Protein AF-A0A5A7QFL1-F1 (afdb_monomer_lite)

pLDDT: mean 89.57, std 8.39, range [40.28, 97.06]

Foldseek 3Di:
DPPPQALVSLQVVLVVCLVVLVLVSSLVSCVSSVNVVSNLVSQLSNLQVVLVVCVVPPVPSSLVSLQVSLVSCVVVVVLQSNLVSCVVNLVLVSNLVSHPPLQSSLVSCVSVLVLVSSLVSCLVVVVLLSNLVSCVSNVVLVVNVVSLVVLCVVCVVDPVSVVCPVVSVVSVVVSD

InterPro domains:
  IPR039904 TPR and ankyrin repeat-containing protein 1 [PTHR21529] (1-176)

Radius of gyration: 23.17 Å; chains: 1; bounding box: 53×33×72 Å

Organism: Striga asiatica (NCBI:txid4170)

Structure (mmCIF, N/CA/C/O backbone):
data_AF-A0A5A7QFL1-F1
#
_entry.id   AF-A0A5A7QFL1-F1
#
loop_
_atom_site.group_PDB
_atom_site.id
_atom_site.type_symbol
_atom_site.label_atom_id
_atom_site.label_alt_id
_atom_site.label_comp_id
_atom_site.label_asym_id
_atom_site.label_entity_id
_atom_site.label_seq_id
_ato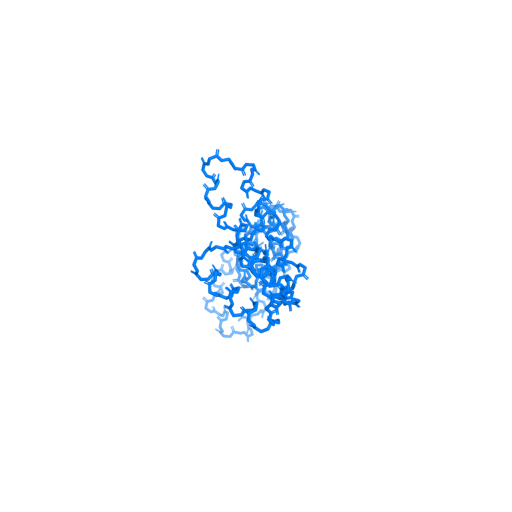m_site.pdbx_PDB_ins_code
_atom_site.Cartn_x
_atom_site.Cartn_y
_atom_site.Cartn_z
_atom_site.occupancy
_atom_site.B_iso_or_equiv
_atom_site.auth_seq_id
_atom_site.auth_comp_id
_atom_site.auth_asym_id
_atom_site.auth_atom_id
_atom_site.pdbx_PDB_model_num
ATOM 1 N N . MET A 1 1 ? 31.122 -3.612 -40.694 1.00 40.28 1 MET A N 1
ATOM 2 C CA . MET A 1 1 ? 30.688 -4.515 -39.607 1.00 40.28 1 MET A CA 1
ATOM 3 C C . MET A 1 1 ? 29.967 -3.675 -38.564 1.00 40.28 1 MET A C 1
ATOM 5 O O . MET A 1 1 ? 30.594 -2.777 -38.016 1.00 40.28 1 MET A O 1
ATOM 9 N N . GLN A 1 2 ? 28.669 -3.885 -38.329 1.00 48.50 2 GLN A N 1
ATOM 10 C CA . GLN A 1 2 ? 28.007 -3.279 -37.168 1.00 48.50 2 GLN A CA 1
ATOM 11 C C . GLN A 1 2 ? 28.534 -3.992 -35.923 1.00 48.50 2 GLN A C 1
ATOM 13 O O . GLN A 1 2 ? 28.344 -5.195 -35.767 1.00 48.50 2 GLN A O 1
ATOM 18 N N . ARG A 1 3 ? 29.255 -3.258 -35.075 1.00 50.34 3 ARG A N 1
ATOM 19 C CA . ARG A 1 3 ? 29.723 -3.749 -33.781 1.00 50.34 3 ARG A CA 1
ATOM 20 C C . ARG A 1 3 ? 28.491 -3.854 -32.888 1.00 50.34 3 ARG A C 1
ATOM 22 O O . ARG A 1 3 ? 28.051 -2.862 -32.314 1.00 50.34 3 ARG A O 1
ATOM 29 N N . THR A 1 4 ? 27.861 -5.023 -32.856 1.00 56.62 4 THR A N 1
ATOM 30 C CA . THR A 1 4 ? 26.815 -5.297 -31.876 1.00 56.62 4 THR A CA 1
ATOM 31 C C . THR A 1 4 ? 27.489 -5.312 -30.513 1.00 56.62 4 THR A C 1
ATOM 33 O O . THR A 1 4 ? 28.264 -6.221 -30.223 1.00 56.62 4 THR A O 1
ATOM 36 N N . SER A 1 5 ? 27.259 -4.256 -29.731 1.00 65.38 5 SER A N 1
ATOM 37 C CA . SER A 1 5 ? 27.660 -4.180 -28.325 1.00 65.38 5 SER A CA 1
ATOM 38 C C . SER A 1 5 ? 27.259 -5.466 -27.610 1.00 65.38 5 SER A C 1
ATOM 40 O O . SER A 1 5 ? 26.140 -5.946 -27.827 1.00 65.38 5 SER A O 1
ATOM 42 N N . SER A 1 6 ? 28.138 -6.011 -26.774 1.00 77.56 6 SER A N 1
ATOM 43 C CA . SER A 1 6 ? 27.807 -7.215 -26.010 1.00 77.56 6 SER A CA 1
ATOM 44 C C . SER A 1 6 ? 26.645 -6.937 -25.036 1.00 77.56 6 SER A C 1
ATOM 46 O O . SER A 1 6 ? 26.413 -5.779 -24.666 1.00 77.56 6 SER A O 1
ATOM 48 N N . PRO A 1 7 ? 25.903 -7.966 -24.591 1.00 78.56 7 PRO A N 1
ATOM 49 C CA . PRO A 1 7 ? 24.881 -7.797 -23.554 1.00 78.56 7 PRO A CA 1
ATOM 50 C C . PRO A 1 7 ? 25.427 -7.127 -22.278 1.00 78.56 7 PRO A C 1
ATOM 52 O O . PRO A 1 7 ? 24.750 -6.301 -21.667 1.00 78.56 7 PRO A O 1
ATOM 55 N N . GLU A 1 8 ? 26.681 -7.406 -21.913 1.00 81.56 8 GLU A N 1
ATOM 56 C CA . GLU A 1 8 ? 27.357 -6.806 -20.754 1.00 81.56 8 GLU A CA 1
ATOM 57 C C . GLU A 1 8 ? 27.684 -5.319 -20.958 1.00 81.56 8 GLU A C 1
ATOM 59 O O . GLU A 1 8 ? 27.461 -4.504 -20.059 1.00 81.56 8 GLU A O 1
ATOM 64 N N . GLU A 1 9 ? 28.150 -4.940 -22.151 1.00 82.44 9 GLU A N 1
ATOM 65 C CA . GLU A 1 9 ? 28.375 -3.537 -22.520 1.00 82.44 9 GLU A CA 1
ATOM 66 C C . GLU A 1 9 ? 27.054 -2.752 -22.520 1.00 82.44 9 GLU A C 1
ATOM 68 O O . GLU A 1 9 ? 26.993 -1.630 -22.013 1.00 82.44 9 GLU A O 1
ATOM 73 N N . GLY A 1 10 ? 25.976 -3.366 -23.026 1.00 82.19 10 GLY A N 1
ATOM 74 C CA . GLY A 1 10 ? 24.627 -2.799 -23.000 1.00 82.19 10 GLY A CA 1
ATOM 75 C C . GLY A 1 10 ? 24.121 -2.556 -21.577 1.00 82.19 10 GLY A C 1
ATOM 76 O O . GLY A 1 10 ? 23.633 -1.467 -21.272 1.00 82.19 10 GLY A O 1
ATOM 77 N N . LYS A 1 11 ? 24.314 -3.526 -20.677 1.00 89.25 11 LYS A N 1
ATOM 78 C CA . LYS A 1 11 ? 23.950 -3.401 -19.260 1.00 89.25 11 LYS A CA 1
ATOM 79 C C . LYS A 1 11 ? 24.744 -2.306 -18.545 1.00 89.25 11 LYS A C 1
ATOM 81 O O . LYS A 1 11 ? 24.156 -1.509 -17.816 1.00 89.25 11 LYS A O 1
ATOM 86 N N . SER A 1 12 ? 26.058 -2.232 -18.759 1.00 91.81 12 SER A N 1
ATOM 87 C CA . SER A 1 12 ? 26.907 -1.192 -18.159 1.00 91.81 12 SER A CA 1
ATOM 88 C C . SER A 1 12 ? 26.481 0.213 -18.599 1.00 91.81 12 SER A C 1
ATOM 90 O O . SER A 1 12 ? 26.294 1.103 -17.764 1.00 91.81 12 SER A O 1
ATOM 92 N N . GLN A 1 13 ? 26.228 0.392 -19.899 1.00 93.12 13 GLN A N 1
ATOM 93 C CA . GLN A 1 13 ? 25.730 1.653 -20.442 1.00 93.12 13 GLN A CA 1
ATOM 94 C C . GLN A 1 13 ? 24.339 2.008 -19.894 1.00 93.12 13 GLN A C 1
ATOM 96 O O . GLN A 1 13 ? 24.099 3.164 -19.545 1.00 93.12 13 GLN A O 1
ATOM 101 N N . GLY A 1 14 ? 23.442 1.024 -19.761 1.00 94.75 14 GLY A N 1
ATOM 102 C CA . GLY A 1 14 ? 22.122 1.214 -19.156 1.00 94.75 14 GLY A CA 1
ATOM 103 C C . GLY A 1 14 ? 22.201 1.709 -17.710 1.00 94.75 14 GLY A C 1
ATOM 104 O O . GLY A 1 14 ? 21.501 2.651 -17.344 1.00 94.75 14 GLY A O 1
ATOM 105 N N . ILE A 1 15 ? 23.105 1.149 -16.898 1.00 95.00 15 ILE A N 1
ATOM 106 C CA . ILE A 1 15 ? 23.320 1.589 -15.507 1.00 95.00 15 ILE A CA 1
ATOM 107 C C . ILE A 1 15 ? 23.808 3.040 -15.462 1.00 95.00 15 ILE A C 1
ATOM 109 O O . ILE A 1 15 ? 23.333 3.819 -14.637 1.00 95.00 15 ILE A O 1
ATOM 113 N N . LYS A 1 16 ? 24.731 3.425 -16.350 1.00 96.69 16 LYS A N 1
ATOM 114 C CA . LYS A 1 16 ? 25.204 4.812 -16.438 1.00 96.69 16 LYS A CA 1
ATOM 115 C C . LYS A 1 16 ? 24.050 5.777 -16.740 1.00 96.69 16 LYS A C 1
ATOM 117 O O . LYS A 1 16 ? 23.844 6.727 -15.989 1.00 96.69 16 LYS A O 1
ATOM 122 N N . LEU A 1 17 ? 23.272 5.490 -17.784 1.00 96.94 17 LEU A N 1
ATOM 123 C CA . LEU A 1 17 ? 22.126 6.312 -18.196 1.00 96.94 17 LEU A CA 1
ATOM 124 C C . LEU A 1 17 ? 21.060 6.415 -17.099 1.00 96.94 17 LEU A C 1
ATOM 126 O O . LEU A 1 17 ? 20.480 7.479 -16.895 1.00 96.94 17 LEU A O 1
ATOM 130 N N . PHE A 1 18 ? 20.836 5.326 -16.361 1.00 96.06 18 PHE A N 1
ATOM 131 C CA . PHE A 1 18 ? 19.900 5.295 -15.242 1.00 96.06 18 PHE A CA 1
ATOM 132 C C . PHE A 1 18 ? 20.269 6.317 -14.157 1.00 96.06 18 PHE A C 1
ATOM 134 O O . PHE A 1 18 ? 19.409 7.062 -13.687 1.00 96.06 18 PHE A O 1
ATOM 141 N N . TRP A 1 19 ? 21.547 6.389 -13.774 1.00 95.50 19 TRP A N 1
ATOM 142 C CA . TRP A 1 19 ? 22.014 7.352 -12.770 1.00 95.50 19 TRP A CA 1
ATOM 143 C C . TRP A 1 19 ? 22.049 8.793 -13.286 1.00 95.50 19 TRP A C 1
ATOM 145 O O . TRP A 1 19 ? 21.846 9.724 -12.509 1.00 95.50 19 TRP A O 1
ATOM 155 N N . GLU A 1 20 ? 22.219 8.980 -14.595 1.00 96.56 20 GLU A N 1
ATOM 156 C CA . GLU A 1 20 ? 22.066 10.271 -15.281 1.00 96.56 20 GLU A CA 1
ATOM 157 C C . GLU A 1 20 ? 20.591 10.697 -15.435 1.00 96.56 20 GLU A C 1
ATOM 159 O O . GLU A 1 20 ? 20.313 11.755 -15.996 1.00 96.56 20 GLU A O 1
ATOM 164 N N . LYS A 1 21 ? 19.641 9.898 -14.922 1.00 95.06 21 LYS A N 1
ATOM 165 C CA . LYS A 1 21 ? 18.184 10.085 -15.047 1.00 95.06 21 LYS A CA 1
ATOM 166 C C . LYS A 1 21 ? 17.665 10.032 -16.485 1.00 95.06 21 LYS A C 1
ATOM 168 O O . LYS A 1 21 ? 16.528 10.417 -16.751 1.00 95.06 21 LYS A O 1
ATOM 173 N N . ASN A 1 22 ? 18.458 9.507 -17.416 1.00 96.12 22 ASN A N 1
ATOM 174 C CA . ASN A 1 22 ? 18.017 9.235 -18.776 1.00 96.12 22 ASN A CA 1
ATOM 175 C C . ASN A 1 22 ? 17.332 7.860 -18.829 1.00 96.12 22 ASN A C 1
ATOM 177 O O . ASN A 1 22 ? 17.861 6.885 -19.367 1.00 96.12 22 ASN A O 1
ATOM 181 N N . TYR A 1 23 ? 16.169 7.774 -18.180 1.00 96.50 23 TYR A N 1
ATOM 182 C CA . TYR A 1 23 ? 15.457 6.517 -17.939 1.00 96.50 23 TYR A CA 1
ATOM 183 C C . TYR A 1 23 ? 14.944 5.855 -19.220 1.00 96.50 23 TYR A C 1
ATOM 185 O O . TYR A 1 23 ? 14.953 4.628 -19.312 1.00 96.50 23 TYR A O 1
ATOM 193 N N . GLU A 1 24 ? 14.548 6.644 -20.220 1.00 95.19 24 GLU A N 1
ATOM 194 C CA . GLU A 1 24 ? 14.104 6.138 -21.522 1.00 95.19 24 GLU A CA 1
ATOM 195 C C . GLU A 1 24 ? 15.243 5.392 -22.229 1.00 95.19 24 GLU A C 1
ATOM 197 O O . GLU A 1 24 ? 15.119 4.207 -22.550 1.00 95.19 24 GLU A O 1
ATOM 202 N N . MET A 1 25 ? 16.408 6.038 -22.362 1.00 95.31 25 MET A N 1
ATOM 203 C CA . MET A 1 25 ? 17.572 5.402 -22.979 1.00 95.31 25 MET A CA 1
ATOM 204 C C . MET A 1 25 ? 18.108 4.240 -22.137 1.00 95.31 25 MET A C 1
ATOM 206 O O . MET A 1 25 ? 18.533 3.229 -22.697 1.00 95.31 25 MET A O 1
ATOM 210 N N . ALA A 1 26 ? 18.059 4.340 -20.804 1.00 96.00 26 ALA A N 1
ATOM 211 C CA . ALA A 1 26 ? 18.427 3.236 -19.921 1.00 96.00 26 ALA A CA 1
ATOM 212 C C . ALA A 1 26 ? 17.535 2.003 -20.150 1.00 96.00 26 ALA A C 1
ATOM 214 O O . ALA A 1 26 ? 18.049 0.891 -20.268 1.00 96.00 26 ALA A O 1
ATOM 215 N N . THR A 1 27 ? 16.219 2.198 -20.283 1.00 96.00 27 THR A N 1
ATOM 216 C CA . THR A 1 27 ? 15.247 1.123 -20.547 1.00 96.00 27 THR A CA 1
ATOM 217 C C . THR A 1 27 ? 15.568 0.402 -21.857 1.00 96.00 27 THR A C 1
ATOM 219 O O . THR A 1 27 ? 15.667 -0.824 -21.871 1.00 96.00 27 THR A O 1
ATOM 222 N N . LEU A 1 28 ? 15.839 1.145 -22.937 1.00 94.69 28 LEU A N 1
ATOM 223 C CA . LEU A 1 28 ? 16.229 0.567 -24.230 1.00 94.69 28 LEU A CA 1
ATOM 224 C C . LEU A 1 28 ? 17.536 -0.240 -24.150 1.00 94.69 28 LEU A C 1
ATOM 226 O O . LEU A 1 28 ? 17.653 -1.296 -24.777 1.00 94.69 28 LEU A O 1
ATOM 230 N N . CYS A 1 29 ? 18.518 0.228 -23.371 1.00 94.50 29 CYS A N 1
ATOM 231 C CA . CYS A 1 29 ? 19.765 -0.504 -23.148 1.00 94.50 29 CYS A CA 1
ATOM 232 C C . CYS A 1 29 ? 19.531 -1.850 -22.449 1.00 94.50 29 CYS A C 1
ATOM 234 O O . CYS A 1 29 ? 20.109 -2.855 -22.868 1.00 94.50 29 CYS A O 1
ATOM 236 N N . PHE A 1 30 ? 18.679 -1.887 -21.423 1.00 94.69 30 PHE A N 1
ATOM 237 C CA . PHE A 1 30 ? 18.374 -3.116 -20.689 1.00 94.69 30 PHE A CA 1
ATOM 238 C C . PHE A 1 30 ? 17.520 -4.095 -21.495 1.00 94.69 30 PHE A C 1
ATOM 240 O O . PHE A 1 30 ? 17.846 -5.281 -21.514 1.00 94.69 30 PHE A O 1
ATOM 247 N N . LEU A 1 31 ? 16.529 -3.598 -22.243 1.00 93.25 31 LEU A N 1
ATOM 248 C CA . LEU A 1 31 ? 15.736 -4.402 -23.175 1.00 93.25 31 LEU A CA 1
ATOM 249 C C . LEU A 1 31 ? 16.640 -5.095 -24.205 1.00 93.25 31 LEU A C 1
ATOM 251 O O . LEU A 1 31 ? 16.559 -6.303 -24.415 1.00 93.25 31 LEU A O 1
ATOM 255 N N . LYS A 1 32 ? 17.572 -4.345 -24.811 1.00 92.50 32 LYS A N 1
ATOM 256 C CA . LYS A 1 32 ? 18.532 -4.895 -25.780 1.00 92.50 32 LYS A CA 1
ATOM 257 C C . LYS A 1 32 ? 19.491 -5.914 -25.153 1.00 92.50 32 LYS A C 1
ATOM 259 O O . LYS A 1 32 ? 19.935 -6.832 -25.839 1.00 92.50 32 LYS A O 1
ATOM 264 N N . ALA A 1 33 ? 19.830 -5.743 -23.877 1.00 92.31 33 ALA A N 1
ATOM 265 C CA . ALA A 1 33 ? 20.670 -6.670 -23.124 1.00 92.31 33 ALA A CA 1
ATOM 266 C C . ALA A 1 33 ? 19.906 -7.904 -22.600 1.00 92.31 33 ALA A C 1
ATOM 268 O O . ALA A 1 33 ? 20.544 -8.819 -22.084 1.00 92.31 33 ALA A O 1
ATOM 269 N N . GLY A 1 34 ? 18.572 -7.937 -22.719 1.00 90.75 34 GLY A N 1
ATOM 270 C CA . GLY A 1 34 ? 17.726 -8.985 -22.142 1.00 90.75 34 GLY A CA 1
ATOM 271 C C . GLY A 1 34 ? 17.655 -8.951 -20.610 1.00 90.75 34 GLY A C 1
ATOM 272 O O . GLY A 1 34 ? 17.324 -9.961 -19.994 1.00 90.75 34 GLY A O 1
ATOM 273 N N . ASP A 1 35 ? 17.992 -7.820 -19.977 1.00 91.19 35 ASP A N 1
ATOM 274 C CA . ASP A 1 35 ? 17.937 -7.654 -18.519 1.00 91.19 35 ASP A CA 1
ATOM 275 C C . ASP A 1 35 ? 16.572 -7.093 -18.098 1.00 91.19 35 ASP A C 1
ATOM 277 O O . ASP A 1 35 ? 16.423 -5.907 -17.804 1.00 91.19 35 ASP A O 1
ATOM 281 N N . GLU A 1 36 ? 15.565 -7.967 -18.070 1.00 91.12 36 GLU A N 1
ATOM 282 C CA . GLU A 1 36 ? 14.172 -7.614 -17.760 1.00 91.12 36 GLU A CA 1
ATOM 283 C C . GLU A 1 36 ? 14.024 -6.924 -16.389 1.00 91.12 36 GLU A C 1
ATOM 285 O O . GLU A 1 36 ? 13.206 -6.020 -16.208 1.00 91.12 36 GLU A O 1
ATOM 290 N N . THR A 1 37 ? 14.838 -7.318 -15.402 1.00 90.06 37 THR A N 1
ATOM 291 C CA . THR A 1 37 ? 14.787 -6.724 -14.056 1.00 90.06 37 THR A CA 1
ATOM 292 C C . THR A 1 37 ? 15.211 -5.258 -14.089 1.00 90.06 37 THR A C 1
ATOM 294 O O . THR A 1 37 ? 14.535 -4.397 -13.518 1.00 90.06 37 THR A O 1
ATOM 297 N N . TRP A 1 38 ? 16.329 -4.955 -14.753 1.00 92.19 38 TRP A N 1
ATOM 298 C CA . TRP A 1 38 ? 16.794 -3.578 -14.889 1.00 92.19 38 TRP A CA 1
ATOM 299 C C . TRP A 1 38 ? 15.956 -2.757 -15.867 1.00 92.19 38 TRP A C 1
ATOM 301 O O . TRP A 1 38 ? 15.765 -1.566 -15.624 1.00 92.19 38 TRP A O 1
ATOM 311 N N . GLU A 1 39 ? 15.410 -3.378 -16.911 1.00 94.00 39 GLU A N 1
ATOM 312 C CA . GLU A 1 39 ? 14.472 -2.742 -17.835 1.00 94.00 39 GLU A CA 1
ATOM 313 C C . GLU A 1 39 ? 13.249 -2.212 -17.082 1.00 94.00 39 GLU A C 1
ATOM 315 O O . GLU A 1 39 ? 12.986 -1.008 -17.103 1.00 94.00 39 GLU A O 1
ATOM 320 N N . LYS A 1 40 ? 12.557 -3.076 -16.328 1.00 92.88 40 LYS A N 1
ATOM 321 C CA . LYS A 1 40 ? 11.397 -2.674 -15.518 1.00 92.88 40 LYS A CA 1
ATOM 322 C C . LYS A 1 40 ? 11.773 -1.609 -14.490 1.00 92.88 40 LYS A C 1
ATOM 324 O O . LYS A 1 40 ? 11.037 -0.641 -14.308 1.00 92.88 40 LYS A O 1
ATOM 329 N N . ARG A 1 41 ? 12.943 -1.732 -13.850 1.00 92.50 41 ARG A N 1
ATOM 330 C CA . ARG A 1 41 ? 13.439 -0.733 -12.889 1.00 92.50 41 ARG A CA 1
ATOM 331 C C . ARG A 1 41 ? 13.643 0.643 -13.531 1.00 92.50 41 ARG A C 1
ATOM 333 O O . ARG A 1 41 ? 13.255 1.651 -12.934 1.00 92.50 41 ARG A O 1
ATOM 340 N N . ALA A 1 42 ? 14.264 0.693 -14.708 1.00 94.56 42 ALA A N 1
ATOM 341 C CA . ALA A 1 42 ? 14.482 1.930 -15.453 1.00 94.56 42 ALA A CA 1
ATOM 342 C C . ALA A 1 42 ? 13.154 2.549 -15.887 1.00 94.56 42 ALA A C 1
ATOM 344 O O . ALA A 1 42 ? 12.919 3.723 -15.600 1.00 94.56 42 ALA A O 1
ATOM 345 N N . LYS A 1 43 ? 12.260 1.735 -16.459 1.00 95.94 43 LYS A N 1
ATOM 346 C CA . LYS A 1 43 ? 10.936 2.163 -16.910 1.00 95.94 43 LYS A CA 1
ATOM 347 C C . LYS A 1 43 ? 10.133 2.808 -15.782 1.00 95.94 43 LYS A C 1
ATOM 349 O O . LYS A 1 43 ? 9.692 3.945 -15.918 1.00 95.94 43 LYS A O 1
ATOM 354 N N . VAL A 1 44 ? 10.013 2.134 -14.638 1.00 95.31 44 VAL A N 1
ATOM 355 C CA . VAL A 1 44 ? 9.255 2.659 -13.490 1.00 95.31 44 VAL A CA 1
ATOM 356 C C . VAL A 1 44 ? 9.865 3.938 -12.920 1.00 95.31 44 VAL A C 1
ATOM 358 O O . VAL A 1 44 ? 9.136 4.851 -12.540 1.00 95.31 44 VAL A O 1
ATOM 361 N N . SER A 1 45 ? 11.196 4.044 -12.891 1.00 94.00 45 SER A N 1
ATOM 362 C CA . SER A 1 45 ? 11.858 5.277 -12.441 1.00 94.00 45 SER A CA 1
ATOM 363 C C . SER A 1 45 ? 11.555 6.454 -13.374 1.00 94.00 45 SER A C 1
ATOM 365 O O . SER A 1 45 ? 11.322 7.562 -12.897 1.00 94.00 45 SER A O 1
ATOM 367 N N . GLY A 1 46 ? 11.495 6.202 -14.687 1.00 95.50 46 GLY A N 1
ATOM 368 C CA . GLY A 1 46 ? 11.076 7.191 -15.679 1.00 95.50 46 GLY A CA 1
ATOM 369 C C . GLY A 1 46 ? 9.620 7.613 -15.513 1.00 95.50 46 GLY A C 1
ATOM 370 O O . GLY A 1 46 ? 9.344 8.806 -15.457 1.00 95.50 46 GLY A O 1
ATOM 371 N N . LEU A 1 47 ? 8.708 6.650 -15.351 1.00 95.88 47 LEU A N 1
ATOM 372 C CA . LEU A 1 47 ? 7.283 6.919 -15.129 1.00 95.88 47 LEU A CA 1
ATOM 373 C C . LEU A 1 47 ? 7.050 7.784 -13.884 1.00 95.88 47 LEU A C 1
ATOM 375 O O . LEU A 1 47 ? 6.339 8.782 -13.967 1.00 95.88 47 LEU A O 1
ATOM 379 N N . ARG A 1 48 ? 7.698 7.464 -12.753 1.00 93.12 48 ARG A N 1
ATOM 380 C CA . ARG A 1 48 ? 7.594 8.284 -11.531 1.00 93.12 48 ARG A CA 1
ATOM 381 C C . ARG A 1 48 ? 8.142 9.695 -11.743 1.00 93.12 48 ARG A C 1
ATOM 383 O O . ARG A 1 48 ? 7.463 10.655 -11.405 1.00 93.12 48 ARG A O 1
ATOM 390 N N . ALA A 1 49 ? 9.317 9.834 -12.358 1.00 93.69 49 ALA A N 1
ATOM 391 C CA . ALA A 1 49 ? 9.911 11.147 -12.615 1.00 93.69 49 ALA A CA 1
ATOM 392 C C . ALA A 1 49 ? 9.038 12.026 -13.535 1.00 93.69 49 ALA A C 1
ATOM 394 O O . ALA A 1 49 ? 8.879 13.226 -13.287 1.00 93.69 49 ALA A O 1
ATOM 395 N N . SER A 1 50 ? 8.443 11.433 -14.574 1.00 93.25 50 SER A N 1
ATOM 396 C CA . SER A 1 50 ? 7.493 12.117 -15.455 1.00 93.25 50 SER A CA 1
ATOM 397 C C . SER A 1 50 ? 6.205 12.484 -14.719 1.00 93.25 50 SER A C 1
ATOM 399 O O . SER A 1 50 ? 5.763 13.627 -14.810 1.00 93.25 50 SER A O 1
ATOM 401 N N . GLY A 1 51 ? 5.641 11.555 -13.940 1.00 92.25 51 GLY A N 1
ATOM 402 C CA . GLY A 1 51 ? 4.451 11.794 -13.123 1.00 92.25 51 GLY A CA 1
ATOM 403 C C . GLY A 1 51 ? 4.641 12.941 -12.127 1.00 92.25 51 GLY A C 1
ATOM 404 O O . GLY A 1 51 ? 3.802 13.835 -12.055 1.00 92.25 51 GLY A O 1
ATOM 405 N N . ASP A 1 52 ? 5.777 12.983 -11.428 1.00 90.69 52 ASP A N 1
ATOM 406 C CA . ASP A 1 52 ? 6.115 14.062 -10.492 1.00 90.69 52 ASP A CA 1
ATOM 407 C C . ASP A 1 52 ? 6.219 15.423 -11.193 1.00 90.69 52 ASP A C 1
ATOM 409 O O . ASP A 1 52 ? 5.734 16.433 -10.680 1.00 90.69 52 ASP A O 1
ATOM 413 N N . THR A 1 53 ? 6.813 15.448 -12.388 1.00 92.94 53 THR A N 1
ATOM 414 C CA . THR A 1 53 ? 6.937 16.667 -13.202 1.00 92.94 53 THR A CA 1
ATOM 415 C C . THR A 1 53 ? 5.568 17.166 -13.669 1.00 92.94 53 THR A C 1
ATOM 417 O O . THR A 1 53 ? 5.296 18.367 -13.648 1.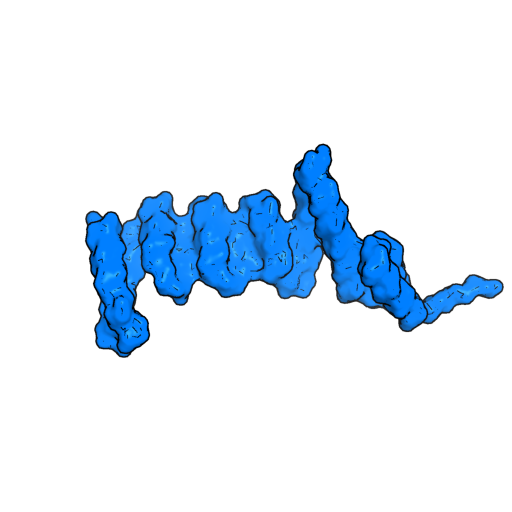00 92.94 53 THR A O 1
ATOM 420 N N . LEU A 1 54 ? 4.692 16.245 -14.075 1.00 92.75 54 LEU A N 1
ATOM 421 C CA . LEU A 1 54 ? 3.366 16.553 -14.604 1.00 92.75 54 LEU A CA 1
ATOM 422 C C . LEU A 1 54 ? 2.327 16.834 -13.516 1.00 92.75 54 LEU A C 1
ATOM 424 O O . LEU A 1 54 ? 1.305 17.440 -13.821 1.00 92.75 54 LEU A O 1
ATOM 428 N N . ARG A 1 55 ? 2.580 16.482 -12.250 1.00 89.44 55 ARG A N 1
ATOM 429 C CA . ARG A 1 55 ? 1.599 16.568 -11.152 1.00 89.44 55 ARG A CA 1
ATOM 430 C C . ARG A 1 55 ? 0.905 17.931 -11.025 1.00 89.44 55 ARG A C 1
ATOM 432 O O . ARG A 1 55 ? -0.277 17.979 -10.707 1.00 89.44 55 ARG A O 1
ATOM 439 N N . GLY A 1 56 ? 1.624 19.031 -11.260 1.00 87.31 56 GLY A N 1
ATOM 440 C CA . GLY A 1 56 ? 1.065 20.392 -11.214 1.00 87.31 56 GLY A CA 1
ATOM 441 C C . GLY A 1 56 ? 0.620 20.964 -12.566 1.00 87.31 56 GLY A C 1
ATOM 442 O O . GLY A 1 56 ? 0.021 22.034 -12.593 1.00 87.31 56 GLY A O 1
ATOM 443 N N . LEU A 1 57 ? 0.944 20.292 -13.673 1.00 93.38 57 LEU A N 1
ATOM 444 C CA . LEU A 1 57 ? 0.736 20.778 -15.043 1.00 93.38 57 LEU A CA 1
ATOM 445 C C . LEU A 1 57 ? -0.404 20.039 -15.750 1.00 93.38 57 LEU A C 1
ATOM 447 O O . LEU A 1 57 ? -1.205 20.660 -16.442 1.00 93.38 57 LEU A O 1
ATOM 451 N N . ASN A 1 58 ? -0.447 18.719 -15.579 1.00 93.56 58 ASN A N 1
ATOM 452 C CA . ASN A 1 58 ? -1.411 17.802 -16.168 1.00 93.56 58 ASN A CA 1
ATOM 453 C C . ASN A 1 58 ? -1.638 16.613 -15.208 1.00 93.56 58 ASN A C 1
ATOM 455 O O . ASN A 1 58 ? -0.982 15.572 -15.341 1.00 93.56 58 ASN A O 1
ATOM 459 N N . PRO A 1 59 ? -2.514 16.773 -14.200 1.00 90.94 59 PRO A N 1
ATOM 460 C CA . PRO A 1 59 ? -2.790 15.738 -13.205 1.00 90.94 59 PRO A CA 1
ATOM 461 C C . PRO A 1 59 ? -3.303 14.427 -13.812 1.00 90.94 59 PRO A C 1
ATOM 463 O O . PRO A 1 59 ? -2.964 13.350 -13.328 1.00 90.94 59 PRO A O 1
ATOM 466 N N . GLU A 1 60 ? -4.088 14.498 -14.886 1.00 92.75 60 GLU A N 1
ATOM 467 C CA . GLU A 1 60 ? -4.629 13.330 -15.576 1.00 92.75 60 GLU A CA 1
ATOM 468 C C . GLU A 1 60 ? -3.510 12.474 -16.174 1.00 92.75 60 GLU A C 1
ATOM 470 O O . GLU A 1 60 ? -3.463 11.263 -15.959 1.00 92.75 60 GLU A O 1
ATOM 475 N N . GLU A 1 61 ? -2.565 13.100 -16.876 1.00 92.69 61 GLU A N 1
ATOM 476 C CA . GLU A 1 61 ? -1.417 12.396 -17.448 1.00 92.69 61 GLU A CA 1
ATOM 477 C C . GLU A 1 61 ? -0.452 11.907 -16.361 1.00 92.69 61 GLU A C 1
ATOM 479 O O . GLU A 1 61 ? 0.050 10.786 -16.445 1.00 92.69 61 GLU A O 1
ATOM 484 N N . ALA A 1 62 ? -0.256 12.681 -15.288 1.00 92.31 62 ALA A N 1
ATOM 485 C CA . ALA A 1 62 ? 0.513 12.235 -14.127 1.00 92.31 62 ALA A CA 1
ATOM 486 C C . ALA A 1 62 ? -0.078 10.959 -13.498 1.00 92.31 62 ALA A C 1
ATOM 488 O O . ALA A 1 62 ? 0.667 10.032 -13.172 1.00 92.31 62 ALA A O 1
ATOM 489 N N . ASN A 1 63 ? -1.408 10.877 -13.389 1.00 91.88 63 ASN A N 1
ATOM 490 C CA . ASN A 1 63 ? -2.104 9.697 -12.880 1.00 91.88 63 ASN A CA 1
ATOM 491 C C . ASN A 1 63 ? -1.947 8.485 -13.804 1.00 91.88 63 ASN A C 1
ATOM 493 O O . ASN A 1 63 ? -1.785 7.369 -13.313 1.00 91.88 63 ASN A O 1
ATOM 497 N N . VAL A 1 64 ? -1.942 8.673 -15.128 1.00 94.88 64 VAL A N 1
ATOM 498 C CA . VAL A 1 64 ? -1.662 7.580 -16.077 1.00 94.88 64 VAL A CA 1
ATOM 499 C C . VAL A 1 64 ? -0.253 7.023 -15.857 1.00 94.88 64 VAL A C 1
ATOM 501 O O . VAL A 1 64 ? -0.094 5.811 -15.711 1.00 94.88 64 VAL A O 1
ATOM 504 N N . MET A 1 65 ? 0.755 7.896 -15.747 1.00 94.19 65 MET A N 1
ATOM 505 C CA . MET A 1 65 ? 2.148 7.483 -15.514 1.00 94.19 65 MET A CA 1
ATOM 506 C C . MET A 1 65 ? 2.303 6.728 -14.190 1.00 94.19 65 MET A C 1
ATOM 508 O O . MET A 1 65 ? 2.974 5.697 -14.114 1.00 94.19 65 MET A O 1
ATOM 512 N N . LEU A 1 66 ? 1.660 7.232 -13.138 1.00 93.62 66 LEU A N 1
ATOM 513 C CA . LEU A 1 66 ? 1.698 6.632 -11.812 1.00 93.62 66 LEU A CA 1
ATOM 514 C C . LEU A 1 66 ? 0.947 5.292 -11.758 1.00 93.62 66 LEU A C 1
ATOM 516 O O . LEU A 1 66 ? 1.414 4.363 -11.100 1.00 93.62 66 LEU A O 1
ATOM 520 N N . SER A 1 67 ? -0.162 5.162 -12.492 1.00 94.06 67 SER A N 1
ATOM 521 C CA . SER A 1 67 ? -0.901 3.900 -12.633 1.00 94.06 67 SER A CA 1
ATOM 522 C C . SER A 1 67 ? -0.043 2.840 -13.314 1.00 94.06 67 SER A C 1
ATOM 524 O O . SER A 1 67 ? 0.079 1.727 -12.811 1.00 94.06 67 SER A O 1
ATOM 526 N N . GLU A 1 68 ? 0.633 3.191 -14.411 1.00 95.88 68 GLU A N 1
ATOM 527 C CA . GLU A 1 68 ? 1.540 2.262 -15.088 1.00 95.88 68 GLU A CA 1
ATOM 528 C C . GLU A 1 68 ? 2.717 1.852 -14.183 1.00 95.88 68 GLU A C 1
ATOM 530 O O . GLU A 1 68 ? 3.096 0.679 -14.142 1.00 95.88 68 GLU A O 1
ATOM 535 N N . ALA A 1 69 ? 3.267 2.787 -13.400 1.00 95.06 69 ALA A N 1
ATOM 536 C CA . ALA A 1 69 ? 4.303 2.482 -12.414 1.00 95.06 69 ALA A CA 1
ATOM 537 C C . ALA A 1 69 ? 3.811 1.492 -11.343 1.00 95.06 69 ALA A C 1
ATOM 539 O O . ALA A 1 69 ? 4.537 0.551 -11.003 1.00 95.06 69 ALA A O 1
ATOM 540 N N . ALA A 1 70 ? 2.585 1.680 -10.844 1.00 93.56 70 ALA A N 1
ATOM 541 C CA . ALA A 1 70 ? 1.965 0.806 -9.854 1.00 93.56 70 ALA A CA 1
ATOM 542 C C . ALA A 1 70 ? 1.823 -0.633 -10.379 1.00 93.56 70 ALA A C 1
ATOM 544 O O . ALA A 1 70 ? 2.258 -1.572 -9.714 1.00 93.56 70 ALA A O 1
ATOM 545 N N . GLU A 1 71 ? 1.310 -0.804 -11.601 1.00 93.88 71 GLU A N 1
ATOM 546 C CA . GLU A 1 71 ? 1.121 -2.121 -12.230 1.00 93.88 71 GLU A CA 1
ATOM 547 C C . GLU A 1 71 ? 2.449 -2.860 -12.476 1.00 93.88 71 GLU A C 1
ATOM 549 O O . GLU A 1 71 ? 2.551 -4.080 -12.303 1.00 93.88 71 GLU A O 1
ATOM 554 N N . ILE A 1 72 ? 3.518 -2.144 -12.845 1.00 93.56 72 ILE A N 1
ATOM 555 C CA . ILE A 1 72 ? 4.837 -2.773 -13.012 1.00 93.56 72 ILE A CA 1
ATOM 556 C C . ILE A 1 72 ? 5.397 -3.224 -11.655 1.00 93.56 72 ILE A C 1
ATOM 558 O O . ILE A 1 72 ? 5.984 -4.305 -11.556 1.00 93.56 72 ILE A O 1
ATOM 562 N N . PHE A 1 73 ? 5.229 -2.432 -10.595 1.00 91.56 73 PHE A N 1
ATOM 563 C CA . PHE A 1 73 ? 5.638 -2.864 -9.260 1.00 91.56 73 PHE A CA 1
ATOM 564 C C . PHE A 1 73 ? 4.830 -4.077 -8.781 1.00 91.56 73 PHE A C 1
ATOM 566 O O . PHE A 1 73 ? 5.427 -5.049 -8.315 1.00 91.56 73 PHE A O 1
ATOM 573 N N . ASP A 1 74 ? 3.513 -4.066 -8.968 1.00 89.31 74 ASP A N 1
ATOM 574 C CA . ASP A 1 74 ? 2.620 -5.152 -8.556 1.00 89.31 74 ASP A CA 1
ATOM 575 C C . ASP A 1 74 ? 2.969 -6.465 -9.280 1.00 89.31 74 ASP A C 1
ATOM 577 O O . ASP A 1 74 ? 3.273 -7.483 -8.654 1.00 89.31 74 ASP A O 1
ATOM 581 N N . SER A 1 75 ? 3.106 -6.416 -10.610 1.00 90.62 75 SER A N 1
ATOM 582 C CA . SER A 1 75 ? 3.492 -7.577 -11.433 1.00 90.62 75 SER A CA 1
ATOM 583 C C . SER A 1 75 ? 4.910 -8.104 -11.172 1.00 90.62 75 SER A C 1
ATOM 585 O O . SER A 1 75 ? 5.223 -9.240 -11.530 1.00 90.62 75 SER A O 1
ATOM 587 N N . THR A 1 76 ? 5.781 -7.311 -10.538 1.00 87.12 76 THR A N 1
ATOM 588 C CA . THR A 1 76 ? 7.126 -7.741 -10.110 1.00 87.12 76 THR A CA 1
ATOM 589 C C . THR A 1 76 ? 7.186 -8.168 -8.642 1.00 87.12 76 THR A C 1
ATOM 591 O O . THR A 1 76 ? 8.274 -8.442 -8.131 1.00 87.12 76 THR A O 1
ATOM 594 N N . GLY A 1 77 ? 6.042 -8.235 -7.952 1.00 85.31 77 GLY A N 1
ATOM 595 C CA . GLY A 1 77 ? 5.953 -8.592 -6.535 1.00 85.31 77 GLY A CA 1
ATOM 596 C C . GLY A 1 77 ? 6.520 -7.522 -5.596 1.00 85.31 77 GLY A C 1
ATOM 597 O O . GLY A 1 77 ? 6.806 -7.796 -4.432 1.00 85.31 77 GLY A O 1
ATOM 598 N N . ARG A 1 78 ? 6.722 -6.296 -6.088 1.00 86.12 78 ARG A N 1
ATOM 599 C CA . ARG A 1 78 ? 7.191 -5.143 -5.313 1.00 86.12 78 ARG A CA 1
ATOM 600 C C . ARG A 1 78 ? 5.981 -4.458 -4.678 1.00 86.12 78 ARG A C 1
ATOM 602 O O . ARG A 1 78 ? 5.588 -3.373 -5.093 1.00 86.12 78 ARG A O 1
ATOM 609 N N . THR A 1 79 ? 5.417 -5.100 -3.660 1.00 86.94 79 THR A N 1
ATOM 610 C CA . THR A 1 79 ? 4.156 -4.692 -3.020 1.00 86.94 79 TH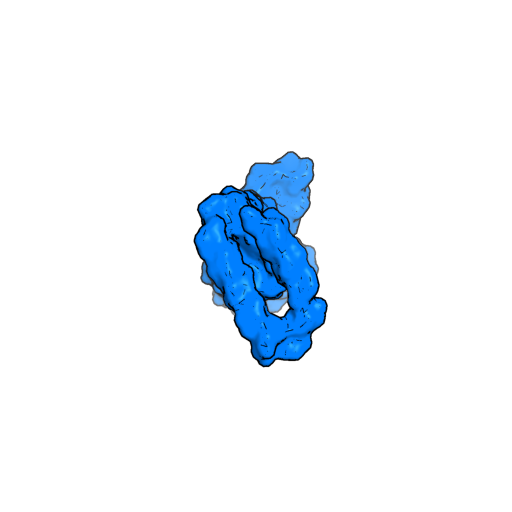R A CA 1
ATOM 611 C C . THR A 1 79 ? 4.206 -3.297 -2.403 1.00 86.94 79 THR A C 1
ATOM 613 O O . THR A 1 79 ? 3.318 -2.498 -2.675 1.00 86.94 79 THR A O 1
ATOM 616 N N . ASP A 1 80 ? 5.248 -2.959 -1.635 1.00 85.19 80 ASP A N 1
ATOM 617 C CA . ASP A 1 80 ? 5.271 -1.676 -0.914 1.00 85.19 80 ASP A CA 1
ATOM 618 C C . ASP A 1 80 ? 5.336 -0.471 -1.877 1.00 85.19 80 ASP A C 1
ATOM 620 O O . ASP A 1 80 ? 4.548 0.462 -1.714 1.00 85.19 80 ASP A O 1
ATOM 624 N N . PRO A 1 81 ? 6.206 -0.468 -2.914 1.00 87.19 81 PRO A N 1
ATOM 625 C CA . PRO A 1 81 ? 6.203 0.594 -3.919 1.00 87.19 81 PRO A CA 1
ATOM 626 C C . PRO A 1 81 ? 4.923 0.645 -4.764 1.00 87.19 81 PRO A C 1
ATOM 628 O O . PRO A 1 81 ? 4.500 1.737 -5.131 1.00 87.19 81 PRO A O 1
ATOM 631 N N . ALA A 1 82 ? 4.302 -0.503 -5.070 1.00 90.69 82 ALA A N 1
ATOM 632 C CA . ALA A 1 82 ? 3.019 -0.533 -5.775 1.00 90.69 82 ALA A CA 1
ATOM 633 C C . ALA A 1 82 ? 1.925 0.138 -4.936 1.00 90.69 82 ALA A C 1
ATOM 635 O O . ALA A 1 82 ? 1.192 0.997 -5.421 1.00 90.69 82 ALA A O 1
ATOM 636 N N . ALA A 1 83 ? 1.868 -0.205 -3.649 1.00 88.69 83 ALA A N 1
ATOM 637 C CA . ALA A 1 83 ? 0.899 0.342 -2.718 1.00 88.69 83 ALA A CA 1
ATOM 638 C C . ALA A 1 83 ? 1.062 1.850 -2.497 1.00 88.69 83 ALA A C 1
ATOM 640 O O . ALA A 1 83 ? 0.065 2.553 -2.374 1.00 88.69 83 ALA A O 1
ATOM 641 N N . GLU A 1 84 ? 2.293 2.368 -2.494 1.00 87.62 84 GLU A N 1
ATOM 642 C CA . GLU A 1 84 ? 2.540 3.814 -2.473 1.00 87.62 84 GLU A CA 1
ATOM 643 C C . GLU A 1 84 ? 1.941 4.507 -3.709 1.00 87.62 84 GLU A C 1
ATOM 645 O O . GLU A 1 84 ? 1.240 5.508 -3.569 1.00 87.62 84 GLU A O 1
ATOM 650 N N . CYS A 1 85 ? 2.135 3.943 -4.906 1.00 91.06 85 CYS A N 1
ATOM 651 C CA . CYS A 1 85 ? 1.530 4.485 -6.121 1.00 91.06 85 CYS A CA 1
ATOM 652 C C . CYS A 1 85 ? -0.008 4.430 -6.068 1.00 91.06 85 CYS A C 1
ATOM 654 O O . CYS A 1 85 ? -0.658 5.423 -6.388 1.00 91.06 85 CYS A O 1
ATOM 656 N N . PHE A 1 86 ? -0.602 3.325 -5.601 1.00 90.56 86 PHE A N 1
ATOM 657 C CA . PHE A 1 86 ? -2.059 3.222 -5.426 1.00 90.56 86 PHE A CA 1
ATOM 658 C C . PHE A 1 86 ? -2.605 4.220 -4.393 1.00 90.56 86 PHE A C 1
ATOM 660 O O . PHE A 1 86 ? -3.646 4.828 -4.627 1.00 90.56 86 PHE A O 1
ATOM 667 N N . CYS A 1 87 ? -1.878 4.465 -3.298 1.00 85.94 87 CYS A N 1
ATOM 668 C CA . CYS A 1 87 ? -2.206 5.509 -2.322 1.00 85.94 87 CYS A CA 1
ATOM 669 C C . CYS A 1 87 ? -2.279 6.895 -2.962 1.00 85.94 87 CYS A C 1
ATOM 671 O O . CYS A 1 87 ? -3.225 7.643 -2.722 1.00 85.94 87 CYS A O 1
ATOM 673 N N . GLU A 1 88 ? -1.264 7.244 -3.750 1.00 86.81 88 GLU A N 1
ATOM 674 C CA . GLU A 1 88 ? -1.183 8.533 -4.436 1.00 86.81 88 GLU A CA 1
ATOM 675 C C . GLU A 1 88 ? -2.283 8.691 -5.502 1.00 86.81 88 GLU A C 1
ATOM 677 O O . GLU A 1 88 ? -2.779 9.798 -5.700 1.00 86.81 88 GLU A O 1
ATOM 682 N N . LEU A 1 89 ? -2.717 7.589 -6.125 1.00 87.75 89 LEU A N 1
ATOM 683 C CA . LEU A 1 89 ? -3.854 7.541 -7.058 1.00 87.75 89 LEU A CA 1
ATOM 684 C C . LEU A 1 89 ? -5.227 7.584 -6.368 1.00 87.75 89 LEU A C 1
ATOM 686 O O . LEU A 1 89 ? -6.246 7.725 -7.042 1.00 87.75 89 LEU A O 1
ATOM 690 N N . GLY A 1 90 ? -5.275 7.439 -5.042 1.00 84.25 90 GLY A N 1
ATOM 691 C CA . GLY A 1 90 ? -6.519 7.318 -4.283 1.00 84.25 90 GLY A CA 1
ATOM 692 C C . GLY A 1 90 ? -7.170 5.930 -4.339 1.00 84.25 90 GLY A C 1
ATOM 693 O O . GLY A 1 90 ? -8.265 5.754 -3.805 1.00 84.25 90 GLY A O 1
ATOM 694 N N . ASP A 1 91 ? -6.506 4.929 -4.925 1.00 87.38 91 ASP A N 1
ATOM 695 C CA . ASP A 1 91 ? -6.926 3.523 -4.880 1.00 87.38 91 ASP A CA 1
ATOM 696 C C . ASP A 1 91 ? -6.499 2.899 -3.543 1.00 87.38 91 ASP A C 1
ATOM 698 O O . ASP A 1 91 ? -5.574 2.087 -3.425 1.00 87.38 91 ASP A O 1
ATOM 702 N N . TYR A 1 92 ? -7.153 3.357 -2.478 1.00 83.50 92 TYR A N 1
ATOM 703 C CA . TYR A 1 92 ? -6.764 2.992 -1.123 1.00 83.50 92 TYR A CA 1
ATOM 704 C C . TYR A 1 92 ? -7.082 1.533 -0.766 1.00 83.50 92 TYR A C 1
ATOM 706 O O . TYR A 1 92 ? -6.543 1.016 0.214 1.00 83.50 92 TYR A O 1
ATOM 714 N N . GLU A 1 93 ? -7.930 0.856 -1.545 1.00 81.81 93 GLU A N 1
ATOM 715 C CA . GLU A 1 93 ? -8.212 -0.568 -1.367 1.00 81.81 93 GLU A CA 1
ATOM 716 C C . GLU A 1 93 ? -7.005 -1.407 -1.797 1.00 81.81 93 GLU A C 1
ATOM 718 O O . GLU A 1 93 ? -6.480 -2.183 -0.991 1.00 81.81 93 GLU A O 1
ATOM 723 N N . ARG A 1 94 ? -6.490 -1.189 -3.017 1.00 83.12 94 ARG A N 1
ATOM 724 C CA . ARG A 1 94 ? -5.263 -1.860 -3.479 1.00 83.12 94 ARG A CA 1
ATOM 725 C C . ARG A 1 94 ? -4.057 -1.459 -2.641 1.00 83.12 94 ARG A C 1
ATOM 727 O O . ARG A 1 94 ? -3.235 -2.311 -2.299 1.00 83.12 94 ARG A O 1
ATOM 734 N N . ALA A 1 95 ? -3.973 -0.189 -2.246 1.00 83.00 95 ALA A N 1
ATOM 735 C CA . ALA A 1 95 ? -2.894 0.283 -1.392 1.00 83.00 95 ALA A CA 1
ATOM 736 C C . ALA A 1 95 ? -2.904 -0.379 -0.006 1.00 83.00 95 ALA A C 1
ATOM 738 O O . ALA A 1 95 ? -1.869 -0.848 0.469 1.00 83.00 95 ALA A O 1
ATOM 739 N N . GLY A 1 96 ? -4.073 -0.478 0.636 1.00 78.19 96 GLY A N 1
ATOM 740 C CA . GLY A 1 96 ? -4.209 -1.068 1.969 1.00 78.19 96 GLY A CA 1
ATOM 741 C C . GLY A 1 96 ? -3.697 -2.509 2.052 1.00 78.19 96 GLY A C 1
ATOM 742 O O . GLY A 1 96 ? -3.116 -2.894 3.067 1.00 78.19 96 GLY A O 1
ATOM 743 N N . CYS A 1 97 ? -3.841 -3.286 0.975 1.00 79.62 97 CYS A N 1
ATOM 744 C CA . CYS A 1 97 ? -3.362 -4.668 0.893 1.00 79.62 97 CYS A CA 1
ATOM 745 C C . CYS A 1 97 ? -1.832 -4.791 0.807 1.00 79.62 97 CYS A C 1
ATOM 747 O O . CYS A 1 97 ? -1.272 -5.771 1.298 1.00 79.62 97 CYS A O 1
ATOM 749 N N . GLY A 1 98 ? -1.157 -3.824 0.180 1.00 78.38 98 GLY A N 1
ATOM 750 C CA . GLY A 1 98 ? 0.286 -3.882 -0.070 1.00 78.38 98 GLY A CA 1
ATOM 751 C C . GLY A 1 98 ? 1.152 -3.153 0.960 1.00 78.38 98 GLY A C 1
ATOM 752 O O . GLY A 1 98 ? 2.374 -3.245 0.879 1.00 78.38 98 GLY A O 1
ATOM 753 N N . ILE A 1 99 ? 0.562 -2.442 1.930 1.00 82.88 99 ILE A N 1
ATOM 754 C CA . ILE A 1 99 ? 1.314 -1.699 2.953 1.00 82.88 99 ILE A CA 1
ATOM 755 C C . ILE A 1 99 ? 1.629 -2.597 4.166 1.00 82.88 99 ILE A C 1
ATOM 757 O O . ILE A 1 99 ? 0.714 -2.994 4.892 1.00 82.88 99 ILE A O 1
ATOM 761 N N . PRO A 1 100 ? 2.913 -2.850 4.490 1.00 81.69 100 PRO A N 1
ATOM 762 C CA . PRO A 1 100 ? 3.283 -3.663 5.654 1.00 81.69 100 PRO A CA 1
ATOM 763 C C . PRO A 1 100 ? 3.042 -2.936 6.987 1.00 81.69 100 PRO A C 1
ATOM 765 O O . PRO A 1 100 ? 2.826 -3.558 8.031 1.00 81.69 100 PRO A O 1
ATOM 768 N N . GLU A 1 101 ? 3.078 -1.603 6.976 1.00 88.12 101 GLU A N 1
ATOM 769 C CA . GLU A 1 101 ? 2.827 -0.781 8.154 1.00 88.12 101 GLU A CA 1
ATOM 770 C C . GLU A 1 101 ? 1.324 -0.734 8.471 1.00 88.12 101 GLU A C 1
ATOM 772 O O . GLU A 1 101 ? 0.572 0.051 7.893 1.00 88.12 101 GLU A O 1
ATOM 777 N N 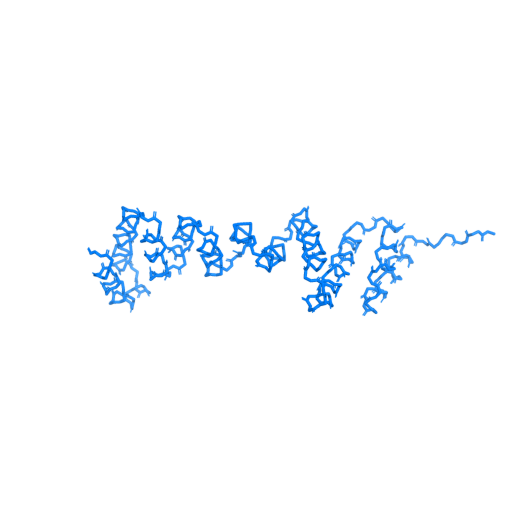. LEU A 1 102 ? 0.895 -1.542 9.448 1.00 88.81 102 LEU A N 1
ATOM 778 C CA . LEU A 1 102 ? -0.519 -1.720 9.820 1.00 88.81 102 LEU A CA 1
ATOM 779 C C . LEU A 1 102 ? -1.283 -0.397 10.009 1.00 88.81 102 LEU A C 1
ATOM 781 O O . LEU A 1 102 ? -2.452 -0.299 9.653 1.00 88.81 102 LEU A O 1
ATOM 785 N N . ARG A 1 103 ? -0.639 0.646 10.549 1.00 88.56 103 ARG A N 1
ATOM 786 C CA . ARG A 1 103 ? -1.292 1.950 10.740 1.00 88.56 103 ARG A CA 1
ATOM 787 C C . ARG A 1 103 ? -1.707 2.574 9.409 1.00 88.56 103 ARG A C 1
ATOM 789 O O . ARG A 1 103 ? -2.855 2.983 9.271 1.00 88.56 103 ARG A O 1
ATOM 796 N N . LYS A 1 104 ? -0.776 2.633 8.456 1.00 88.06 104 LYS A N 1
ATOM 797 C CA . LYS A 1 104 ? -1.004 3.207 7.128 1.00 88.06 104 LYS A CA 1
ATOM 798 C C . LYS A 1 104 ? -1.991 2.362 6.326 1.00 88.06 104 LYS A C 1
ATOM 800 O O . LYS A 1 104 ? -2.897 2.917 5.720 1.00 88.06 104 LYS A O 1
ATOM 805 N N . ALA A 1 105 ? -1.883 1.035 6.398 1.00 88.75 105 ALA A N 1
ATOM 806 C CA . ALA A 1 105 ? -2.848 0.130 5.772 1.00 88.75 105 ALA A CA 1
ATOM 807 C C . ALA A 1 105 ? -4.282 0.362 6.292 1.00 88.75 105 ALA A C 1
ATOM 809 O O . ALA A 1 105 ? -5.212 0.514 5.503 1.00 88.75 105 ALA A O 1
ATOM 810 N N . GLY A 1 106 ? -4.463 0.472 7.615 1.00 90.12 106 GLY A N 1
ATOM 811 C CA . GLY A 1 106 ? -5.769 0.758 8.219 1.00 90.12 106 GLY A CA 1
ATOM 812 C C . GLY A 1 106 ? -6.343 2.125 7.825 1.00 90.12 106 GLY A C 1
ATOM 813 O O . GLY A 1 106 ? -7.551 2.253 7.615 1.00 90.12 106 GLY A O 1
ATOM 814 N N . GLU A 1 107 ? -5.490 3.143 7.682 1.00 90.06 107 GLU A N 1
ATOM 815 C CA . GLU A 1 107 ? -5.883 4.463 7.166 1.00 90.06 107 GLU A CA 1
ATOM 816 C C . GLU A 1 107 ? -6.337 4.388 5.706 1.00 90.06 107 GLU A C 1
ATOM 818 O O . GLU A 1 107 ? -7.390 4.933 5.381 1.00 90.06 107 GLU A O 1
ATOM 823 N N . CYS A 1 108 ? -5.617 3.653 4.856 1.00 89.12 108 CYS A N 1
ATOM 824 C CA . CYS A 1 108 ? -5.994 3.454 3.456 1.00 89.12 108 CYS A CA 1
ATOM 825 C C . CYS A 1 108 ? -7.359 2.767 3.347 1.00 89.12 108 CYS A C 1
ATOM 827 O O . CYS A 1 108 ? -8.280 3.307 2.740 1.00 89.12 108 CYS A O 1
ATOM 829 N N . PHE A 1 109 ? -7.560 1.646 4.040 1.00 89.38 109 PHE A N 1
ATOM 830 C CA . PHE A 1 109 ? -8.865 0.984 4.044 1.00 89.38 109 PHE A CA 1
ATOM 831 C C . PHE A 1 109 ? -9.992 1.885 4.567 1.00 89.38 109 PHE A C 1
ATOM 833 O O . PHE A 1 109 ? -11.103 1.848 4.042 1.00 89.38 109 PHE A O 1
ATOM 840 N N . SER A 1 110 ? -9.712 2.734 5.561 1.00 90.69 110 SER A N 1
ATOM 841 C CA . SER A 1 110 ? -10.693 3.706 6.060 1.00 90.69 110 SER A CA 1
ATOM 842 C C . SER A 1 110 ? -11.055 4.756 5.007 1.00 90.69 110 SER A C 1
ATOM 844 O O . SER A 1 110 ? -12.225 5.119 4.900 1.00 90.69 110 SER A O 1
ATOM 846 N N . LEU A 1 111 ? -10.074 5.240 4.236 1.00 90.19 111 LEU A N 1
ATOM 847 C CA . LEU A 1 111 ? -10.283 6.198 3.145 1.00 90.19 111 LEU A CA 1
ATOM 848 C C . LEU A 1 111 ? -11.029 5.568 1.960 1.00 90.19 111 LEU A C 1
ATOM 850 O O . LEU A 1 111 ? -11.876 6.231 1.370 1.00 90.19 111 LEU A O 1
ATOM 854 N N . ALA A 1 112 ? -10.798 4.283 1.672 1.00 88.62 112 ALA A N 1
ATOM 855 C CA . ALA A 1 112 ? -11.567 3.513 0.687 1.00 88.62 112 ALA A CA 1
ATOM 856 C C . ALA A 1 112 ? -13.028 3.249 1.106 1.00 88.62 112 ALA A C 1
ATOM 858 O O . ALA A 1 112 ? -13.791 2.677 0.334 1.00 88.62 112 ALA A O 1
ATOM 859 N N . GLY A 1 113 ? -13.424 3.562 2.346 1.00 89.44 113 GLY A N 1
ATOM 860 C CA . GLY A 1 113 ? -14.713 3.128 2.903 1.00 89.44 113 GLY A CA 1
ATOM 861 C C . GLY A 1 113 ? -14.778 1.624 3.212 1.00 89.44 113 GLY A C 1
ATOM 862 O O . GLY A 1 113 ? -15.817 1.111 3.628 1.00 89.44 113 GLY A O 1
ATOM 863 N N . SER A 1 114 ? -13.657 0.912 3.076 1.00 91.62 114 SER A N 1
ATOM 864 C CA . SER A 1 114 ? -13.492 -0.500 3.425 1.00 91.62 114 SER A CA 1
ATOM 865 C C . SER A 1 114 ? -13.291 -0.660 4.934 1.00 91.62 114 SER A C 1
ATOM 867 O O . SER A 1 114 ? -12.233 -1.051 5.430 1.00 91.62 114 SER A O 1
ATOM 869 N N . PHE A 1 115 ? -14.333 -0.340 5.701 1.00 94.38 115 PHE A N 1
ATOM 870 C CA . PHE A 1 115 ? -14.237 -0.207 7.156 1.00 94.38 115 PHE A CA 1
ATOM 871 C C . PHE A 1 115 ? -13.953 -1.514 7.903 1.00 94.38 115 PHE A C 1
ATOM 873 O O . PHE A 1 115 ? -13.345 -1.487 8.971 1.00 94.38 115 PHE A O 1
ATOM 880 N N . ARG A 1 116 ? -14.347 -2.667 7.354 1.00 93.12 116 ARG A N 1
ATOM 881 C CA . ARG A 1 116 ? -14.062 -3.962 7.985 1.00 93.12 116 ARG A CA 1
ATOM 882 C C . ARG A 1 116 ? -12.566 -4.318 7.917 1.00 93.12 116 ARG A C 1
ATOM 884 O O . ARG A 1 116 ? -11.983 -4.494 8.985 1.00 93.12 116 ARG A O 1
ATOM 891 N N . PRO A 1 117 ? -11.911 -4.328 6.736 1.00 92.19 117 PRO A N 1
ATOM 892 C CA . PRO A 1 117 ? -10.453 -4.452 6.652 1.00 92.19 117 PRO A CA 1
ATOM 893 C C . PRO A 1 117 ? -9.704 -3.407 7.490 1.00 92.19 117 PRO A C 1
ATOM 895 O O . PRO A 1 117 ? -8.723 -3.733 8.159 1.00 92.19 117 PRO A O 1
ATOM 898 N N . ALA A 1 118 ? -10.198 -2.162 7.524 1.00 95.06 118 ALA A N 1
ATOM 899 C CA . ALA A 1 118 ? -9.617 -1.114 8.360 1.00 95.06 118 ALA A CA 1
ATOM 900 C C . ALA A 1 118 ? -9.625 -1.489 9.851 1.00 95.06 118 ALA A C 1
ATOM 902 O O . ALA A 1 118 ? -8.594 -1.373 10.519 1.00 95.06 118 ALA A O 1
ATOM 903 N N . ALA A 1 119 ? -10.762 -1.972 10.363 1.00 96.12 119 ALA A N 1
ATOM 904 C CA . ALA A 1 119 ? -10.899 -2.411 11.748 1.00 96.12 119 ALA A CA 1
ATOM 905 C C . ALA A 1 119 ? -9.980 -3.602 12.061 1.00 96.12 119 ALA A C 1
ATOM 907 O O . ALA A 1 119 ? -9.244 -3.565 13.046 1.00 96.12 119 ALA A O 1
ATOM 908 N N . GLU A 1 120 ? -9.951 -4.616 11.192 1.00 94.38 120 GLU A N 1
ATOM 909 C CA . GLU A 1 120 ? -9.140 -5.829 11.367 1.00 94.38 120 GLU A CA 1
ATOM 910 C C . GLU A 1 120 ? -7.637 -5.515 11.455 1.00 94.38 120 GLU A C 1
ATOM 912 O O . GLU A 1 120 ? -6.939 -5.967 12.373 1.00 94.38 120 GLU A O 1
ATOM 917 N N . VAL A 1 121 ? -7.134 -4.676 10.546 1.00 94.00 121 VAL A N 1
ATOM 918 C CA . VAL A 1 121 ? -5.732 -4.240 10.546 1.00 94.00 121 VAL A CA 1
ATOM 919 C C . VAL A 1 121 ? -5.419 -3.376 11.773 1.00 94.00 121 VAL A C 1
ATOM 921 O O . VAL A 1 121 ? -4.378 -3.566 12.415 1.00 94.00 121 VAL A O 1
ATOM 924 N N . CYS A 1 122 ? -6.320 -2.461 12.151 1.00 94.06 122 CYS A N 1
ATOM 925 C CA . CYS A 1 122 ? -6.135 -1.622 13.336 1.00 94.06 122 CYS A CA 1
ATOM 926 C C . CYS A 1 122 ? -6.121 -2.438 14.633 1.00 94.06 122 CYS A C 1
ATOM 928 O O . CYS A 1 122 ? -5.280 -2.188 15.502 1.00 94.06 122 CYS A O 1
ATOM 930 N N . ALA A 1 123 ? -6.993 -3.442 14.752 1.00 93.75 123 ALA A N 1
ATOM 931 C CA . ALA A 1 123 ? -7.032 -4.356 15.887 1.00 93.75 123 ALA A CA 1
ATOM 932 C C . ALA A 1 123 ? -5.718 -5.135 16.019 1.00 93.75 123 ALA A C 1
ATOM 934 O O . ALA A 1 123 ? -5.127 -5.162 17.099 1.00 93.75 123 ALA A O 1
ATOM 935 N N . LYS A 1 124 ? -5.200 -5.684 14.910 1.00 92.25 124 LYS A N 1
ATOM 936 C CA . LYS A 1 124 ? -3.901 -6.379 14.873 1.00 92.25 124 LYS A CA 1
ATOM 937 C C . LYS A 1 124 ? -2.744 -5.475 15.319 1.00 92.25 124 LYS A C 1
ATOM 939 O O . LYS A 1 124 ? -1.808 -5.940 15.967 1.00 92.25 124 LYS A O 1
ATOM 944 N N . GLY A 1 125 ? -2.815 -4.184 14.993 1.00 90.75 125 GLY A N 1
ATOM 945 C CA . GLY A 1 125 ? -1.839 -3.169 15.396 1.00 90.75 125 GLY A CA 1
ATOM 946 C C . GLY A 1 125 ? -2.006 -2.625 16.820 1.00 90.75 125 GLY A C 1
ATOM 947 O O . GLY A 1 125 ? -1.178 -1.825 17.254 1.00 90.75 125 GLY A O 1
ATOM 948 N N . ASN A 1 126 ? -3.038 -3.043 17.564 1.00 91.62 126 ASN A N 1
ATOM 949 C CA . ASN A 1 126 ? -3.441 -2.447 18.845 1.00 91.62 126 ASN A CA 1
ATOM 950 C C . ASN A 1 126 ? -3.705 -0.928 18.749 1.00 91.62 126 ASN A C 1
ATOM 952 O O . ASN A 1 126 ? -3.352 -0.167 19.656 1.00 91.62 126 ASN A O 1
ATOM 956 N N . PHE A 1 127 ? -4.291 -0.477 17.635 1.00 93.75 127 PHE A N 1
ATOM 957 C CA . PHE A 1 127 ? -4.763 0.896 17.432 1.00 93.75 127 PHE A CA 1
ATOM 958 C C . PHE A 1 127 ? -6.254 0.976 17.792 1.00 93.75 127 PHE A C 1
ATOM 960 O O . PHE A 1 127 ? -7.112 1.017 16.912 1.00 93.75 127 PHE A O 1
ATOM 967 N N . PHE A 1 128 ? -6.555 0.935 19.094 1.00 93.75 128 PHE A N 1
ATOM 968 C CA . PHE A 1 128 ? -7.907 0.716 19.630 1.00 93.75 128 PHE A CA 1
ATOM 969 C C . PHE A 1 128 ? -8.944 1.723 19.120 1.00 93.75 128 PHE A C 1
ATOM 971 O O . PHE A 1 128 ? -9.960 1.322 18.559 1.00 93.75 128 PHE A O 1
ATOM 978 N N . ASP A 1 129 ? -8.647 3.016 19.241 1.00 94.56 129 ASP A N 1
ATOM 979 C CA . ASP A 1 129 ? -9.518 4.112 18.798 1.00 94.56 129 ASP A CA 1
ATOM 980 C C . ASP A 1 129 ? -9.848 4.028 17.299 1.00 94.56 129 ASP A C 1
ATOM 982 O O . ASP A 1 129 ? -11.013 4.044 16.898 1.00 94.56 129 ASP A O 1
ATOM 986 N N . LYS A 1 130 ? -8.822 3.836 16.460 1.00 95.31 130 LYS A N 1
ATOM 987 C CA . LYS A 1 130 ? -8.992 3.708 15.005 1.00 95.31 130 LYS A CA 1
ATOM 988 C C . LYS A 1 130 ? -9.802 2.471 14.629 1.00 95.31 130 LYS A C 1
ATOM 990 O O . LYS A 1 130 ? -10.635 2.543 13.729 1.00 95.31 130 LYS A O 1
ATOM 995 N N . CYS A 1 131 ? -9.581 1.358 15.329 1.00 97.00 131 CYS A N 1
ATOM 996 C CA . CYS A 1 131 ? -10.348 0.133 15.137 1.00 97.00 131 CYS A CA 1
ATOM 997 C C . CYS A 1 131 ? -11.840 0.357 15.423 1.00 97.00 131 CYS A C 1
ATOM 999 O O . CYS A 1 131 ? -12.678 0.057 14.571 1.00 97.00 131 CYS A O 1
ATOM 1001 N N . LEU A 1 132 ? -12.176 0.927 16.584 1.00 96.94 132 LEU A N 1
ATOM 1002 C CA . LEU A 1 132 ? -13.572 1.157 16.958 1.00 96.94 132 LEU A CA 1
ATOM 1003 C C . LEU A 1 132 ? -14.228 2.241 16.102 1.00 96.94 132 LEU A C 1
ATOM 1005 O O . LEU A 1 132 ? -15.364 2.063 15.677 1.00 96.94 132 LEU A O 1
ATOM 1009 N N . THR A 1 133 ? -13.494 3.289 15.724 1.00 96.25 133 THR A N 1
ATOM 1010 C CA . THR A 1 133 ? -13.968 4.286 14.753 1.00 96.25 133 THR A CA 1
ATOM 1011 C C . THR A 1 133 ? -14.334 3.640 13.416 1.00 96.25 133 THR A C 1
ATOM 1013 O O . THR A 1 133 ? -15.377 3.960 12.844 1.00 96.25 133 THR A O 1
ATOM 1016 N N . ALA A 1 134 ? -13.505 2.722 12.909 1.00 96.69 134 ALA A N 1
ATOM 1017 C CA . ALA A 1 134 ? -13.813 1.980 11.691 1.00 96.69 134 ALA A CA 1
ATOM 1018 C C . ALA A 1 134 ? -15.052 1.087 11.879 1.00 96.69 134 ALA A C 1
ATOM 1020 O O . ALA A 1 134 ? -15.936 1.089 11.024 1.00 96.69 134 ALA A O 1
ATOM 1021 N N . CYS A 1 135 ? -15.179 0.404 13.022 1.00 97.06 135 CYS A N 1
ATOM 1022 C CA . CYS A 1 135 ? -16.374 -0.381 13.345 1.00 97.06 135 CYS A CA 1
ATOM 1023 C C . CYS A 1 135 ? -17.641 0.485 13.339 1.00 97.06 135 CYS A C 1
ATOM 1025 O O . CYS A 1 135 ? -18.609 0.122 12.679 1.00 97.06 135 CYS A O 1
ATOM 1027 N N . THR A 1 136 ? -17.623 1.652 13.989 1.00 96.31 136 THR A N 1
ATOM 1028 C CA . THR A 1 136 ? -18.761 2.583 14.020 1.00 96.31 136 THR A CA 1
ATOM 1029 C C . THR A 1 136 ? -19.115 3.081 12.623 1.00 96.31 136 THR A C 1
ATOM 1031 O O . THR A 1 136 ? -20.272 3.004 12.221 1.00 96.31 136 THR A O 1
ATOM 1034 N N . LYS A 1 137 ? -18.128 3.539 11.840 1.00 96.06 137 LYS A N 1
ATOM 1035 C CA . LYS A 1 137 ? -18.362 4.020 10.466 1.00 96.06 137 LYS A CA 1
ATOM 1036 C C . LYS A 1 137 ? -18.923 2.936 9.544 1.00 96.06 137 LYS A C 1
ATOM 1038 O O . LYS A 1 137 ? -19.710 3.243 8.655 1.00 96.06 137 LYS A O 1
ATOM 1043 N N . GLY A 1 138 ? -18.529 1.682 9.761 1.00 95.00 138 GLY A N 1
ATOM 1044 C CA . GLY A 1 138 ? -19.029 0.525 9.022 1.00 95.00 138 GLY A CA 1
ATOM 1045 C C . GLY A 1 138 ? -20.292 -0.122 9.596 1.00 95.00 138 GLY A C 1
ATOM 1046 O O . GLY A 1 138 ? -20.745 -1.113 9.032 1.00 95.00 138 GLY A O 1
ATOM 1047 N N . ASN A 1 139 ? -20.857 0.398 10.693 1.00 96.38 139 ASN A N 1
ATOM 1048 C CA . ASN A 1 139 ? -21.955 -0.219 11.452 1.00 96.38 139 ASN A CA 1
ATOM 1049 C C . ASN A 1 139 ? -21.662 -1.660 11.933 1.00 96.38 139 ASN A C 1
ATOM 1051 O O . ASN A 1 139 ? -22.567 -2.479 12.080 1.00 96.38 139 ASN A O 1
ATOM 1055 N N . TYR A 1 140 ? -20.394 -1.982 12.199 1.00 96.06 140 TYR A N 1
ATOM 1056 C CA . TYR A 1 140 ? -19.935 -3.290 12.677 1.00 96.06 140 TYR A CA 1
ATOM 1057 C C . TYR A 1 140 ? -19.852 -3.339 14.211 1.00 96.06 140 TYR A C 1
ATOM 1059 O O . TYR A 1 140 ? -18.790 -3.602 14.779 1.00 96.06 140 TYR A O 1
ATOM 1067 N N . PHE A 1 141 ? -20.965 -3.070 14.897 1.00 95.12 141 PHE A N 1
ATOM 1068 C CA . PHE A 1 141 ? -20.996 -2.991 16.364 1.00 95.12 141 PHE A CA 1
ATOM 1069 C C . PHE A 1 141 ? -20.585 -4.305 17.037 1.00 95.12 141 PHE A C 1
ATOM 1071 O O . PHE A 1 141 ? -19.727 -4.291 17.917 1.00 95.12 141 PHE A O 1
ATOM 1078 N N . ASP A 1 142 ? -21.092 -5.442 16.554 1.00 96.75 142 ASP A N 1
ATOM 1079 C CA . ASP A 1 142 ? -20.737 -6.766 17.085 1.00 96.75 142 ASP A CA 1
ATOM 1080 C C . ASP A 1 142 ? -19.233 -7.055 16.969 1.00 96.75 142 ASP A C 1
ATOM 1082 O O . ASP A 1 142 ? -18.623 -7.626 17.875 1.00 96.75 142 ASP A O 1
ATOM 1086 N N . LEU A 1 143 ? -18.608 -6.616 15.870 1.00 96.38 143 LEU A N 1
ATOM 1087 C CA . LEU A 1 143 ? -17.168 -6.759 15.661 1.00 96.38 143 LEU A CA 1
ATOM 1088 C C . LEU A 1 143 ? -16.374 -5.876 16.634 1.00 96.38 143 LEU A C 1
ATOM 1090 O O . LEU A 1 143 ? -15.389 -6.331 17.215 1.00 96.38 143 LEU A O 1
ATOM 1094 N N . GLY A 1 144 ? -16.818 -4.635 16.850 1.00 96.56 144 GLY A N 1
ATOM 1095 C CA . GLY A 1 144 ? -16.208 -3.735 17.829 1.00 96.56 144 GLY A CA 1
ATOM 1096 C C . GLY A 1 144 ? -16.304 -4.277 19.258 1.00 96.56 144 GLY A C 1
ATOM 1097 O O . GLY A 1 144 ? -15.300 -4.307 19.972 1.00 96.56 144 GLY A O 1
ATOM 1098 N N . LEU A 1 145 ? -17.472 -4.799 19.650 1.00 96.12 145 LEU A N 1
ATOM 1099 C CA . LEU A 1 145 ? -17.678 -5.466 20.941 1.00 96.12 145 LEU A CA 1
ATOM 1100 C C . LEU A 1 145 ? -16.749 -6.670 21.106 1.00 96.12 145 LEU A C 1
ATOM 1102 O O . LEU A 1 145 ? -16.089 -6.810 22.138 1.00 96.12 145 LEU A O 1
ATOM 1106 N N . HIS A 1 146 ? -16.635 -7.497 20.065 1.00 96.56 146 HIS A N 1
ATOM 1107 C CA . HIS A 1 146 ? -15.725 -8.635 20.060 1.00 96.56 146 HIS A CA 1
ATOM 1108 C C . HIS A 1 146 ? -14.272 -8.212 20.323 1.00 96.56 146 HIS A C 1
ATOM 1110 O O . HIS A 1 146 ? -13.587 -8.825 21.146 1.00 96.56 146 HIS A O 1
ATOM 1116 N N . TYR A 1 147 ? -13.796 -7.142 19.680 1.00 96.12 147 TYR A N 1
ATOM 1117 C CA . TYR A 1 147 ? -12.445 -6.636 19.918 1.00 96.12 147 TYR A CA 1
ATOM 1118 C C . TYR A 1 147 ? -12.251 -6.086 21.329 1.00 96.12 147 TYR A C 1
ATOM 1120 O O . TYR A 1 147 ? -11.235 -6.394 21.955 1.00 96.12 147 TYR A O 1
ATOM 1128 N N . ILE A 1 148 ? -13.222 -5.343 21.866 1.00 94.56 148 ILE A N 1
ATOM 1129 C CA . ILE A 1 148 ? -13.179 -4.854 23.251 1.00 94.56 148 ILE A CA 1
ATOM 1130 C C . ILE A 1 148 ? -13.011 -6.024 24.228 1.00 94.56 148 ILE A C 1
ATOM 1132 O O . ILE A 1 148 ? -12.147 -5.983 25.110 1.00 94.56 148 ILE A O 1
ATOM 1136 N N . GLU A 1 149 ? -13.799 -7.089 24.066 1.00 93.38 149 GLU A N 1
ATOM 1137 C CA . GLU A 1 149 ? -13.691 -8.284 24.904 1.00 93.38 149 GLU A CA 1
ATOM 1138 C C . GLU A 1 149 ? -12.320 -8.954 24.780 1.00 93.38 149 GLU A C 1
ATOM 1140 O O . GLU A 1 149 ? -11.713 -9.325 25.792 1.00 93.38 149 GLU A O 1
ATOM 1145 N N . GLN A 1 150 ? -11.805 -9.089 23.555 1.00 92.56 150 GLN A N 1
ATOM 1146 C CA . GLN A 1 150 ? -10.476 -9.644 23.317 1.00 92.56 150 GLN A CA 1
ATOM 1147 C C . GLN A 1 150 ? -9.382 -8.812 23.992 1.00 92.56 150 GLN A C 1
ATOM 1149 O O . GLN A 1 150 ? -8.526 -9.378 24.675 1.00 92.56 150 GLN A O 1
ATOM 1154 N N . TRP A 1 151 ? -9.409 -7.484 23.861 1.00 92.88 151 TRP A N 1
ATOM 1155 C CA . TRP A 1 151 ? -8.412 -6.605 24.472 1.00 92.88 151 TRP A CA 1
ATOM 1156 C C . TRP A 1 151 ? -8.460 -6.667 25.997 1.00 92.88 151 TRP A C 1
ATOM 1158 O O . TRP A 1 151 ? -7.412 -6.812 26.626 1.00 92.88 151 TRP A O 1
ATOM 1168 N N . LYS A 1 152 ? -9.654 -6.669 26.604 1.00 90.06 152 LYS A N 1
ATOM 1169 C CA . LYS A 1 152 ? -9.817 -6.829 28.061 1.00 90.06 152 LYS A CA 1
ATOM 1170 C C . LYS A 1 152 ? -9.236 -8.152 28.569 1.00 90.06 152 LYS A C 1
ATOM 1172 O O . LYS A 1 152 ? -8.566 -8.171 29.601 1.00 90.06 152 LYS A O 1
ATOM 1177 N N . ARG A 1 153 ? -9.418 -9.251 27.824 1.00 89.00 153 ARG A N 1
ATOM 1178 C CA . ARG A 1 153 ? -8.786 -10.548 28.138 1.00 89.00 153 ARG A CA 1
ATOM 1179 C C . ARG A 1 153 ? -7.266 -10.521 27.965 1.00 89.00 153 ARG A C 1
ATOM 1181 O O . ARG A 1 153 ? -6.553 -11.169 28.718 1.00 89.00 153 ARG A O 1
ATOM 1188 N N . GLN A 1 154 ? -6.744 -9.794 26.980 1.00 87.12 154 GLN A N 1
ATOM 1189 C CA . GLN A 1 154 ? -5.297 -9.694 26.773 1.00 87.12 154 GLN A CA 1
ATOM 1190 C C . GLN A 1 154 ? -4.615 -8.834 27.842 1.00 87.12 154 GLN A C 1
ATOM 1192 O O . GLN A 1 154 ? -3.510 -9.163 28.267 1.00 87.12 154 GLN A O 1
ATOM 1197 N N . VAL A 1 155 ? -5.270 -7.772 28.317 1.00 86.44 155 VAL A N 1
ATOM 1198 C CA . VAL A 1 155 ? -4.778 -6.917 29.411 1.00 86.44 155 VAL A CA 1
ATOM 1199 C C . VAL A 1 155 ? -4.546 -7.719 30.693 1.00 86.44 155 VAL A C 1
ATOM 1201 O O . VAL A 1 155 ? -3.530 -7.519 31.361 1.00 86.44 155 VAL A O 1
ATOM 1204 N N . SER A 1 156 ? -5.438 -8.656 31.028 1.00 77.50 156 SER A N 1
ATOM 1205 C CA . SER A 1 156 ? -5.288 -9.484 32.233 1.00 77.50 156 SER A CA 1
ATOM 1206 C C . SER A 1 156 ? -4.141 -10.498 32.140 1.00 77.50 156 SER A C 1
ATOM 1208 O O . SER A 1 156 ? -3.638 -10.938 33.171 1.00 77.50 156 SER A O 1
ATOM 1210 N N . LEU A 1 157 ? -3.688 -10.829 30.927 1.00 80.56 157 LEU A N 1
ATOM 1211 C CA . LEU A 1 157 ? -2.652 -11.834 30.666 1.00 80.56 157 LEU A CA 1
ATOM 1212 C C . LEU A 1 157 ? -1.288 -11.236 30.282 1.00 80.56 157 LEU A C 1
ATOM 1214 O O . LEU A 1 157 ? -0.276 -11.930 30.357 1.00 80.56 157 LEU A O 1
ATOM 1218 N N . ASN A 1 158 ? -1.233 -9.970 29.855 1.00 77.38 158 ASN A N 1
ATOM 1219 C CA . ASN A 1 158 ? -0.040 -9.368 29.262 1.00 77.38 158 ASN A CA 1
ATOM 1220 C C . ASN A 1 158 ? 0.363 -8.059 29.959 1.00 77.38 158 ASN A C 1
ATOM 1222 O O . ASN A 1 158 ? -0.280 -7.020 29.798 1.00 77.38 158 ASN A O 1
ATOM 1226 N N . SER A 1 159 ? 1.504 -8.083 30.656 1.00 72.75 159 SER A N 1
ATOM 1227 C CA . SER A 1 159 ? 2.054 -6.924 31.373 1.00 72.75 159 SER A CA 1
ATOM 1228 C C . SER A 1 159 ? 2.338 -5.711 30.475 1.00 72.75 159 SER A C 1
ATOM 1230 O O . SER A 1 159 ? 2.259 -4.579 30.945 1.00 72.75 159 SER A O 1
ATOM 1232 N N . LYS A 1 160 ? 2.597 -5.906 29.172 1.00 74.62 160 LYS A N 1
ATOM 1233 C CA . LYS A 1 160 ? 2.774 -4.796 28.215 1.00 74.62 160 LYS A CA 1
ATOM 1234 C C . LYS A 1 160 ? 1.464 -4.091 27.865 1.00 74.62 160 LYS A C 1
ATOM 1236 O O . LYS A 1 160 ? 1.504 -2.909 27.541 1.00 74.62 160 LYS A O 1
ATOM 1241 N N . LEU A 1 161 ? 0.327 -4.792 27.902 1.00 73.38 161 LEU A N 1
ATOM 1242 C CA . LEU A 1 161 ? -0.988 -4.191 27.652 1.00 73.38 161 LEU A CA 1
ATOM 1243 C C . LEU A 1 161 ? -1.618 -3.609 28.921 1.00 73.38 161 LEU A C 1
ATOM 1245 O O . LEU A 1 161 ? -2.489 -2.753 28.808 1.00 73.38 161 LEU A O 1
ATOM 1249 N N . GLN A 1 162 ? -1.159 -3.998 30.116 1.00 77.56 162 GLN A N 1
ATOM 1250 C CA . GLN A 1 162 ? -1.653 -3.421 31.373 1.00 77.56 162 GLN A CA 1
ATOM 1251 C C . GLN A 1 162 ? -1.508 -1.899 31.427 1.00 77.56 162 GLN A C 1
ATOM 1253 O O . GLN A 1 162 ? -2.418 -1.212 31.889 1.00 77.56 162 GLN A O 1
ATOM 1258 N N . SER A 1 163 ? -0.415 -1.354 30.884 1.00 82.25 163 SER A N 1
ATOM 1259 C CA . SER A 1 163 ? -0.216 0.099 30.791 1.00 82.25 163 SER A CA 1
ATOM 1260 C C . SER A 1 163 ? -1.272 0.799 29.927 1.00 82.25 163 SER A C 1
ATOM 1262 O O . SER A 1 163 ? -1.518 1.988 30.121 1.00 82.25 163 SER A O 1
ATOM 1264 N N . LYS A 1 164 ? -1.939 0.064 29.027 1.00 86.38 164 LYS A N 1
ATOM 1265 C CA . LYS A 1 164 ? -3.012 0.553 28.154 1.00 86.38 164 LYS A CA 1
ATOM 1266 C C . LYS A 1 164 ? -4.424 0.240 28.659 1.00 86.38 164 LYS A C 1
ATOM 1268 O O . LYS A 1 164 ? -5.387 0.632 28.012 1.00 86.38 164 LYS A O 1
ATOM 1273 N N . SER A 1 165 ? -4.582 -0.416 29.814 1.00 87.31 165 SER A N 1
ATOM 1274 C CA . SER A 1 165 ? -5.905 -0.789 30.350 1.00 87.31 165 SER A CA 1
ATOM 1275 C C . SER A 1 165 ? -6.849 0.410 30.449 1.00 87.31 165 SER A C 1
ATOM 1277 O O . SER A 1 165 ? -7.974 0.348 29.974 1.00 87.31 165 SER A O 1
ATOM 1279 N N . LYS A 1 166 ? -6.363 1.534 30.997 1.00 88.38 166 LYS A N 1
ATOM 1280 C CA . LYS A 1 166 ? -7.166 2.757 31.157 1.00 88.38 166 LYS A CA 1
ATOM 1281 C C . LYS A 1 166 ? -7.617 3.352 29.821 1.00 88.38 166 LYS A C 1
ATOM 1283 O O . LYS A 1 166 ? -8.710 3.897 29.737 1.00 88.38 166 LYS A O 1
ATOM 1288 N N . GLU A 1 167 ? -6.764 3.272 28.800 1.00 90.19 167 GLU A N 1
ATOM 1289 C CA . GLU A 1 167 ? -7.085 3.720 27.441 1.00 90.19 167 GLU A CA 1
ATOM 1290 C C . GLU A 1 167 ? -8.190 2.840 26.848 1.00 90.19 167 GLU A C 1
ATOM 1292 O O . GLU A 1 167 ? -9.198 3.359 26.380 1.00 90.19 167 GLU A O 1
ATOM 1297 N N . ILE A 1 168 ? -8.042 1.515 26.949 1.00 89.88 168 ILE A N 1
ATOM 1298 C CA . ILE A 1 168 ? -9.039 0.550 26.471 1.00 89.88 168 ILE A CA 1
ATOM 1299 C C . ILE A 1 168 ? -10.381 0.767 27.172 1.00 89.88 168 ILE A C 1
ATOM 1301 O O . ILE A 1 168 ? -11.407 0.802 26.498 1.00 89.88 168 ILE A O 1
ATOM 1305 N N . ASP A 1 169 ? -10.394 0.944 28.495 1.00 90.69 169 ASP A N 1
ATOM 1306 C CA . ASP A 1 169 ? -11.627 1.164 29.256 1.00 90.69 169 ASP A CA 1
ATOM 1307 C C . ASP A 1 169 ? -12.340 2.449 28.825 1.00 90.69 169 ASP A C 1
ATOM 1309 O O . ASP A 1 169 ? -13.551 2.426 28.605 1.00 90.69 169 ASP A O 1
ATOM 1313 N N . LYS A 1 170 ? -11.589 3.543 28.635 1.00 92.62 170 LYS A N 1
ATOM 1314 C CA . LYS A 1 170 ? -12.136 4.818 28.162 1.00 92.62 170 LYS A CA 1
ATOM 1315 C C . LYS A 1 170 ? -12.774 4.676 26.777 1.00 92.62 170 LYS A C 1
ATOM 1317 O O . LYS A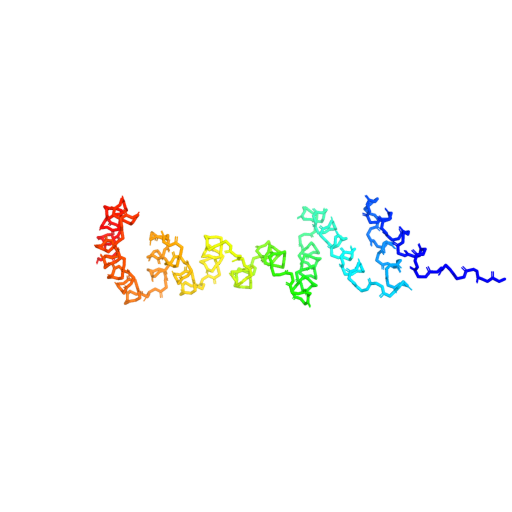 1 170 ? -13.940 5.011 26.610 1.00 92.62 170 LYS A O 1
ATOM 1322 N N . ILE A 1 171 ? -12.032 4.150 25.802 1.00 91.88 171 ILE A N 1
ATOM 1323 C CA . ILE A 1 171 ? -12.520 4.035 24.418 1.00 91.88 171 ILE A CA 1
ATOM 1324 C C . ILE A 1 171 ? -13.693 3.039 24.351 1.00 91.88 171 ILE A C 1
ATOM 1326 O O . ILE A 1 171 ? -14.653 3.252 23.619 1.00 91.88 171 ILE A O 1
ATOM 1330 N N . SER A 1 172 ? -13.675 1.979 25.169 1.00 90.56 172 SER A N 1
ATOM 1331 C CA . SER A 1 172 ? -14.804 1.043 25.267 1.00 90.56 172 SER A CA 1
ATOM 1332 C C . SER A 1 172 ? -16.082 1.725 25.758 1.00 90.56 172 SER A C 1
ATOM 1334 O O . SER A 1 172 ? -17.155 1.393 25.275 1.00 90.56 172 SER A O 1
ATOM 1336 N N . GLN A 1 173 ? -15.983 2.647 26.723 1.00 90.69 173 GLN A N 1
ATOM 1337 C CA . GLN A 1 173 ? -17.140 3.403 27.216 1.00 90.69 173 GLN A CA 1
ATOM 1338 C C . GLN A 1 173 ? -17.685 4.386 26.180 1.00 90.69 173 GLN A C 1
ATOM 1340 O O . GLN A 1 173 ? -18.882 4.618 26.160 1.00 90.69 173 GLN A O 1
ATOM 1345 N N . GLU A 1 174 ? -16.826 4.959 25.338 1.00 91.62 174 GLU A N 1
ATOM 1346 C CA . GLU A 1 174 ? -17.243 5.871 24.264 1.00 91.62 174 GLU A CA 1
ATOM 1347 C C . GLU A 1 174 ? -17.910 5.135 23.088 1.00 91.62 174 GLU A C 1
ATOM 1349 O O . GLU A 1 174 ? -18.657 5.743 22.326 1.00 91.62 174 GLU A O 1
ATOM 1354 N N . PHE A 1 175 ? -17.631 3.838 22.928 1.00 90.19 175 PHE A N 1
ATOM 1355 C CA . PHE A 1 175 ? -18.184 3.003 21.859 1.00 90.19 175 PHE A CA 1
ATOM 1356 C C . PHE A 1 175 ? -19.548 2.375 22.191 1.00 90.19 175 PHE A C 1
ATOM 1358 O O . PHE A 1 175 ? -20.303 2.062 21.270 1.00 90.19 175 PHE A O 1
ATOM 1365 N N . LEU A 1 176 ? -19.826 2.146 23.480 1.00 83.81 176 LEU A N 1
ATOM 1366 C CA . LEU A 1 176 ? -21.068 1.556 24.004 1.00 83.81 176 LEU A CA 1
ATOM 1367 C C . LEU A 1 176 ? -22.178 2.601 24.155 1.00 83.81 176 LEU A C 1
ATOM 1369 O O . LEU A 1 176 ? -23.337 2.24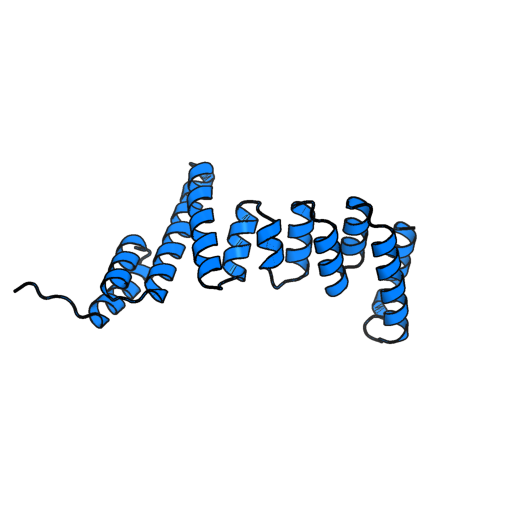2 23.851 1.00 83.81 176 LEU A O 1
#

Sequence (176 aa):
MQRTSSPEEGKSQGIKLFWEKNYEMATLCFLKAGDETWEKRAKVSGLRASGDTLRGLNPEEANVMLSEAAEIFDSTGRTDPAAECFCELGDYERAGCGIPELRKAGECFSLAGSFRPAAEVCAKGNFFDKCLTACTKGNYFDLGLHYIEQWKRQVSLNSKLQSKSKEIDKISQEFL

Secondary structure (DSSP, 8-state):
------HHHHHHHHHHHHHTT-HHHHHHHHHHHT-HHHHHHHHHHHHHHHHHHHTTT-HHHHHHHHHHHHHHHHHTT-HHHHHHHHHHHT-HHHHHHH-SSHHHHHHHHHHTT-HHHHHHHHHHTT-HHHHHHHHHHTT-HHHHHHHHHHHHHHHHH-HHHHTTHHHHHHHHHHH-